Protein AF-A0A8J2JCY7-F1 (afdb_monomer)

pLDDT: mean 95.06, std 5.64, range [51.19, 98.44]

Sequence (103 aa):
AVGVGVADYVKRHDKELANFSAVFEYDSGTFNATGLDFAGSEEAGCIVYEILKLLEPWGLNNYEKFNRVSTDITMLQDKGVPGVSLKNNNDHYFWYHHSEADV

Organism: NCBI:txid39272

Foldseek 3Di:
DAPPVLVVVCVVCVVVLVVAQADEDEDQADAAFQEKEKAADPVSLVVRQVVQVVCVVVNRNDYYYDNADDHSCRVSVVSRHMYMYTHGDRPCSVVPPPHPNRD

Mean predicted aligned error: 3.09 Å

Radius of gyration: 14.84 Å; Cα contacts (8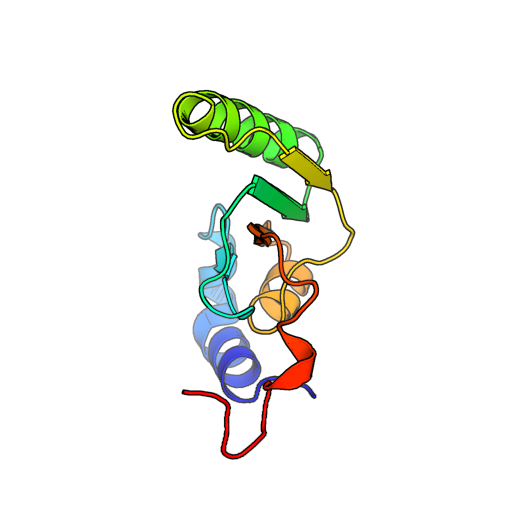 Å, |Δi|>4): 157; chains: 1; bounding box: 30×31×34 Å

Structure (mmCIF, N/CA/C/O backbone):
data_AF-A0A8J2JCY7-F1
#
_entry.id   AF-A0A8J2JCY7-F1
#
loop_
_atom_site.group_PDB
_atom_site.id
_atom_site.type_symbol
_atom_site.label_atom_id
_atom_site.label_alt_id
_atom_site.label_comp_id
_atom_site.label_asym_id
_atom_site.label_entity_id
_atom_site.label_seq_id
_atom_site.pdbx_PDB_ins_code
_atom_site.Cartn_x
_atom_site.Cartn_y
_atom_site.Cartn_z
_atom_site.occupancy
_atom_site.B_iso_or_equiv
_atom_site.auth_seq_id
_atom_site.auth_comp_id
_atom_site.auth_asym_id
_atom_site.auth_atom_id
_atom_site.pdbx_PDB_model_num
ATOM 1 N N . ALA A 1 1 ? -6.083 -6.513 -14.441 1.00 51.19 1 ALA A N 1
ATOM 2 C CA . ALA A 1 1 ? -6.551 -7.913 -14.352 1.00 51.19 1 ALA A CA 1
ATOM 3 C C . ALA A 1 1 ? -7.006 -8.168 -12.920 1.00 51.19 1 ALA A C 1
ATOM 5 O O . ALA A 1 1 ? -6.542 -7.455 -12.043 1.00 51.19 1 ALA A O 1
ATOM 6 N N . VAL A 1 2 ? -7.907 -9.120 -12.669 1.00 70.25 2 VAL A N 1
ATOM 7 C CA . VAL A 1 2 ? -8.187 -9.552 -11.288 1.00 70.25 2 VAL A CA 1
ATOM 8 C C . VAL A 1 2 ? -7.088 -10.534 -10.889 1.00 70.25 2 VAL A C 1
ATOM 10 O O . VAL A 1 2 ? -6.880 -11.516 -11.603 1.00 70.25 2 VAL A O 1
ATOM 13 N N . GLY A 1 3 ? -6.372 -10.260 -9.797 1.00 87.19 3 GLY A N 1
ATOM 14 C CA . GLY A 1 3 ? -5.345 -11.160 -9.277 1.00 87.19 3 GLY A CA 1
ATOM 15 C C . GLY A 1 3 ? -5.968 -12.492 -8.855 1.00 87.19 3 GLY A C 1
ATOM 16 O O . GLY A 1 3 ? -6.849 -12.544 -7.996 1.00 87.19 3 GLY A O 1
ATOM 17 N N . VAL A 1 4 ? -5.546 -13.595 -9.479 1.00 95.44 4 VAL A N 1
ATOM 18 C CA . VAL A 1 4 ? -6.097 -14.931 -9.177 1.00 95.44 4 VAL A CA 1
ATOM 19 C C . VAL A 1 4 ? -5.757 -15.386 -7.755 1.00 95.44 4 VAL A C 1
ATOM 21 O O . VAL A 1 4 ? -6.557 -16.075 -7.125 1.00 95.44 4 VAL A O 1
ATOM 24 N N . GLY A 1 5 ? -4.604 -14.952 -7.232 1.00 95.38 5 GLY A N 1
ATOM 25 C CA . GLY A 1 5 ? -4.160 -15.232 -5.869 1.00 95.38 5 GLY A CA 1
ATOM 26 C C . GLY A 1 5 ? -5.055 -14.567 -4.827 1.00 95.38 5 GLY A C 1
ATOM 27 O O . GLY A 1 5 ? -5.616 -15.264 -3.979 1.00 95.38 5 GLY A O 1
ATOM 28 N N . VAL A 1 6 ? -5.257 -13.247 -4.928 1.00 95.62 6 VAL A N 1
ATOM 29 C CA . VAL A 1 6 ? -6.154 -12.519 -4.016 1.00 95.62 6 VAL A CA 1
ATOM 30 C C . VAL A 1 6 ? -7.587 -13.044 -4.087 1.00 95.62 6 VAL A C 1
ATOM 32 O O . VAL A 1 6 ? -8.220 -13.231 -3.047 1.00 95.62 6 VAL A O 1
ATOM 35 N N . ALA A 1 7 ? -8.096 -13.346 -5.284 1.00 96.25 7 ALA A N 1
ATOM 36 C CA . ALA A 1 7 ? -9.457 -13.849 -5.444 1.00 96.25 7 ALA A CA 1
ATOM 37 C C . ALA A 1 7 ? -9.673 -15.168 -4.686 1.00 96.25 7 ALA A C 1
ATOM 39 O O . ALA A 1 7 ? -10.677 -15.331 -3.987 1.00 96.25 7 ALA A O 1
ATOM 40 N N . ASP A 1 8 ? -8.720 -16.098 -4.785 1.00 97.69 8 ASP A N 1
ATOM 41 C CA . ASP A 1 8 ? -8.789 -17.368 -4.066 1.00 97.69 8 ASP A CA 1
ATOM 42 C C . ASP A 1 8 ? -8.526 -17.199 -2.558 1.00 97.69 8 ASP A C 1
ATOM 44 O O . ASP A 1 8 ? -9.186 -17.846 -1.743 1.00 97.69 8 ASP A O 1
ATOM 48 N N . TYR A 1 9 ? -7.635 -16.282 -2.163 1.00 97.25 9 TYR A N 1
ATOM 49 C CA . TYR A 1 9 ? -7.392 -15.955 -0.755 1.00 97.25 9 TYR A CA 1
ATOM 50 C C . TYR A 1 9 ? -8.652 -15.412 -0.073 1.00 97.25 9 TYR A C 1
ATOM 52 O O . TYR A 1 9 ? -9.089 -15.965 0.934 1.00 97.25 9 TYR A O 1
ATOM 60 N N . VAL A 1 10 ? -9.288 -14.387 -0.650 1.00 96.75 10 VAL A N 1
ATOM 61 C CA . VAL A 1 10 ? -10.530 -13.801 -0.119 1.00 96.75 10 VAL A CA 1
ATOM 62 C C . VAL A 1 10 ? -11.630 -14.854 -0.037 1.00 96.75 10 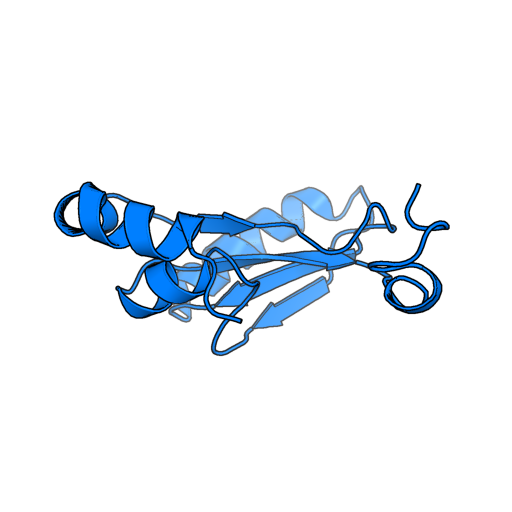VAL A C 1
ATOM 64 O O . VAL A 1 10 ? -12.331 -14.925 0.965 1.00 96.75 10 VAL A O 1
ATOM 67 N N . LYS A 1 11 ? -11.754 -15.729 -1.042 1.00 97.00 11 LYS A N 1
ATOM 68 C CA . LYS A 1 11 ? -12.724 -16.831 -1.010 1.00 97.00 11 LYS A CA 1
ATOM 69 C C . LYS A 1 11 ? -12.476 -17.794 0.156 1.00 97.00 11 LYS A C 1
ATOM 71 O O . LYS A 1 11 ? -13.434 -18.228 0.793 1.00 97.00 11 LYS A O 1
ATOM 76 N N . ARG A 1 12 ? -11.217 -18.162 0.413 1.00 98.12 12 ARG A N 1
ATOM 77 C CA . ARG A 1 12 ? -10.844 -19.117 1.471 1.00 98.12 12 ARG A CA 1
ATOM 78 C C . ARG A 1 12 ? -10.915 -18.514 2.875 1.00 98.12 12 ARG A C 1
ATOM 80 O O . ARG A 1 12 ? -11.293 -19.225 3.800 1.00 98.12 12 ARG A O 1
ATOM 87 N N . HIS A 1 13 ? -10.607 -17.226 3.011 1.00 97.38 13 HIS A N 1
ATOM 88 C CA . HIS A 1 13 ? -10.434 -16.544 4.297 1.00 97.38 13 HIS A CA 1
ATOM 89 C C . HIS A 1 13 ? -11.505 -15.476 4.586 1.00 97.38 13 HIS A C 1
ATOM 91 O O . HIS A 1 13 ? -11.344 -14.703 5.521 1.00 97.38 13 HIS A O 1
ATOM 97 N N . ASP A 1 14 ? -12.620 -15.435 3.843 1.00 96.38 14 ASP A N 1
ATOM 98 C CA . ASP A 1 14 ? -13.681 -14.409 3.961 1.00 96.38 14 ASP A CA 1
ATOM 99 C C . ASP A 1 14 ? -14.128 -14.153 5.413 1.00 96.38 14 ASP A C 1
ATOM 101 O O . ASP A 1 14 ? -14.263 -13.010 5.842 1.00 96.38 14 ASP A O 1
ATOM 105 N N . LYS A 1 15 ? -14.280 -15.223 6.202 1.00 97.06 15 LYS A N 1
ATOM 106 C CA . LYS A 1 15 ? -14.695 -15.148 7.615 1.00 97.06 15 LYS A CA 1
ATOM 107 C C . LYS A 1 15 ? -13.610 -14.614 8.552 1.00 97.06 15 LYS A C 1
ATOM 109 O O . LYS A 1 15 ? -13.926 -14.173 9.651 1.00 97.06 15 LYS A O 1
ATOM 114 N N . GLU A 1 16 ? -12.349 -14.692 8.147 1.00 97.69 16 GLU A N 1
ATOM 115 C CA . GLU A 1 16 ? -11.194 -14.247 8.927 1.00 97.69 16 GLU A CA 1
ATOM 116 C C . GLU A 1 16 ? -10.859 -12.780 8.655 1.00 97.69 16 GLU A C 1
ATOM 118 O O . GLU A 1 16 ? -10.251 -12.143 9.510 1.00 97.69 16 GLU A O 1
ATOM 123 N N . LEU A 1 17 ? -11.295 -12.223 7.516 1.00 96.44 17 LEU A N 1
ATOM 124 C CA . LEU A 1 17 ? -11.009 -10.835 7.131 1.00 96.44 17 LEU A CA 1
ATOM 125 C C . LEU A 1 17 ? -11.515 -9.814 8.158 1.00 96.44 17 LEU A C 1
ATOM 127 O O . LEU A 1 17 ? -10.903 -8.766 8.328 1.00 96.44 17 LEU A O 1
ATOM 131 N N . ALA A 1 18 ? -12.578 -10.134 8.900 1.00 95.81 18 ALA A N 1
ATOM 132 C CA . ALA A 1 18 ? -13.068 -9.289 9.990 1.00 95.81 18 ALA A CA 1
ATOM 133 C C . ALA A 1 18 ? -12.054 -9.120 11.143 1.00 95.81 18 ALA A C 1
ATOM 135 O O . ALA A 1 18 ? -12.194 -8.202 11.947 1.00 95.81 18 ALA A O 1
ATOM 136 N N . ASN A 1 19 ? -11.035 -9.982 11.227 1.00 97.56 19 ASN A N 1
ATOM 137 C CA . ASN A 1 19 ? -9.963 -9.892 12.219 1.00 97.56 19 ASN A CA 1
ATOM 138 C C . ASN A 1 19 ? -8.781 -9.032 11.742 1.00 97.56 19 ASN A C 1
ATOM 140 O O . ASN A 1 19 ? -7.802 -8.886 12.473 1.00 97.56 19 ASN A O 1
ATOM 144 N N . PHE A 1 20 ? -8.819 -8.512 10.511 1.00 97.69 20 PHE A N 1
ATOM 145 C CA . PHE A 1 20 ? -7.700 -7.788 9.919 1.00 97.69 20 PHE A CA 1
ATOM 146 C C . PHE A 1 20 ? -7.845 -6.299 10.227 1.00 97.69 20 PHE A C 1
ATOM 148 O O . PHE A 1 20 ? -8.820 -5.666 9.829 1.00 97.69 20 PHE A O 1
ATOM 155 N N . SER A 1 21 ? -6.851 -5.723 10.903 1.00 96.88 21 SER A N 1
ATOM 156 C CA . SER A 1 21 ? -6.842 -4.286 11.210 1.00 96.88 21 SER A CA 1
ATOM 157 C C . SER A 1 21 ? -6.505 -3.427 9.990 1.00 96.88 21 SER A C 1
ATOM 159 O O . SER A 1 21 ? -7.020 -2.322 9.852 1.00 96.88 21 SER A O 1
ATOM 161 N N . ALA A 1 22 ? -5.616 -3.923 9.131 1.00 97.56 22 ALA A N 1
ATOM 162 C CA . ALA A 1 22 ? -5.221 -3.314 7.868 1.00 97.56 22 ALA A CA 1
ATOM 163 C C . ALA A 1 22 ? -4.472 -4.349 7.017 1.00 97.56 22 ALA A C 1
ATOM 165 O O . ALA A 1 22 ? -3.981 -5.354 7.537 1.00 97.56 22 ALA A O 1
ATOM 166 N N . VAL A 1 23 ? -4.346 -4.078 5.723 1.00 97.81 23 VAL A N 1
ATOM 167 C CA . VAL A 1 23 ? -3.507 -4.831 4.786 1.00 97.81 23 VAL A CA 1
ATOM 168 C C . VAL A 1 23 ? -2.555 -3.885 4.078 1.00 97.81 23 VAL A C 1
ATOM 170 O O . VAL A 1 23 ? -2.920 -2.757 3.759 1.00 97.81 23 VAL A O 1
ATOM 173 N N . PHE A 1 24 ? -1.330 -4.346 3.853 1.00 97.75 24 PHE A N 1
ATOM 174 C CA . PHE A 1 24 ? -0.287 -3.576 3.192 1.00 97.75 24 PHE A CA 1
ATOM 175 C C . PHE A 1 24 ? 0.204 -4.329 1.963 1.00 97.75 24 PHE A C 1
ATOM 177 O O . PHE A 1 24 ? 0.494 -5.522 2.055 1.00 97.75 24 PHE A O 1
ATOM 184 N N . GLU A 1 25 ? 0.340 -3.629 0.844 1.00 97.31 25 GLU A N 1
ATOM 185 C CA . GLU A 1 25 ? 0.955 -4.170 -0.364 1.00 97.31 25 GLU A CA 1
ATOM 186 C C . GLU A 1 25 ? 1.948 -3.181 -0.966 1.00 97.31 25 GLU A C 1
ATOM 188 O O . GLU A 1 25 ? 1.788 -1.959 -0.899 1.00 97.31 25 GLU A O 1
ATOM 193 N N . TYR A 1 26 ? 2.980 -3.743 -1.583 1.00 94.25 26 TYR A N 1
ATOM 194 C CA . TYR A 1 26 ? 3.919 -3.007 -2.398 1.00 94.25 26 TYR A CA 1
ATOM 195 C C . TY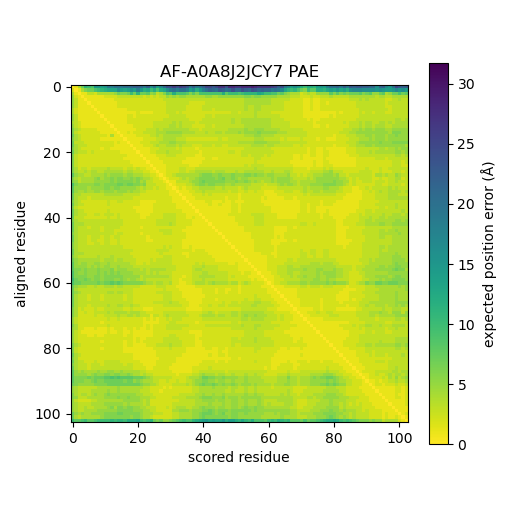R A 1 26 ? 4.281 -3.818 -3.645 1.00 94.25 26 TYR A C 1
ATOM 197 O O . TYR A 1 26 ? 4.915 -4.863 -3.526 1.00 94.25 26 TYR A O 1
ATOM 205 N N . ASP A 1 27 ? 3.886 -3.314 -4.816 1.00 91.69 27 ASP A N 1
ATOM 206 C CA . ASP A 1 27 ? 4.052 -3.981 -6.119 1.00 91.69 27 ASP A CA 1
ATOM 207 C C . ASP A 1 27 ? 4.497 -2.988 -7.219 1.00 91.69 27 ASP A C 1
ATOM 209 O O . ASP A 1 27 ? 4.018 -2.999 -8.346 1.00 91.69 27 ASP A O 1
ATOM 213 N N . SER A 1 28 ? 5.395 -2.052 -6.875 1.00 91.12 28 SER A N 1
ATOM 214 C CA . SER A 1 28 ? 5.794 -0.941 -7.765 1.00 91.12 28 SER A CA 1
ATOM 215 C C . SER A 1 28 ? 7.316 -0.746 -7.858 1.00 91.12 28 SER A C 1
ATOM 217 O O . SER A 1 28 ? 7.804 0.387 -7.877 1.00 91.12 28 SER A O 1
ATOM 219 N N . GLY A 1 29 ? 8.086 -1.842 -7.900 1.00 90.38 29 GLY A N 1
ATOM 220 C CA . GLY A 1 29 ? 9.548 -1.834 -8.095 1.00 90.38 29 GLY A CA 1
ATOM 221 C C . GLY A 1 29 ? 10.348 -1.669 -6.799 1.00 90.38 29 GLY A C 1
ATOM 222 O O . GLY A 1 29 ? 9.900 -2.083 -5.741 1.00 90.38 29 GLY A O 1
ATOM 223 N N . THR A 1 30 ? 11.540 -1.068 -6.832 1.00 90.94 30 THR A N 1
ATOM 224 C CA . THR A 1 30 ? 12.397 -0.834 -5.636 1.00 90.94 30 THR A CA 1
ATOM 225 C C . THR A 1 30 ? 12.796 0.636 -5.467 1.00 90.94 30 THR A C 1
ATOM 227 O O . THR A 1 30 ? 13.764 0.964 -4.780 1.00 90.94 30 THR A O 1
ATOM 230 N N . PHE A 1 31 ? 12.042 1.536 -6.101 1.00 91.31 31 PHE A N 1
ATOM 231 C CA . PHE A 1 31 ? 12.298 2.973 -6.089 1.00 91.31 31 PHE A CA 1
ATOM 232 C C . PHE A 1 31 ? 12.244 3.575 -4.685 1.00 91.31 31 PHE A C 1
ATOM 234 O O . PHE A 1 31 ? 11.646 3.019 -3.764 1.00 91.31 31 PHE A O 1
ATOM 241 N N . ASN A 1 32 ? 12.840 4.761 -4.545 1.00 93.75 32 ASN A N 1
ATOM 242 C CA . ASN A 1 32 ? 12.899 5.456 -3.269 1.00 93.75 32 ASN A CA 1
ATOM 243 C C . ASN A 1 32 ? 11.490 5.707 -2.718 1.00 93.75 32 ASN A C 1
ATOM 245 O O . ASN A 1 32 ? 10.676 6.382 -3.358 1.00 93.75 32 ASN A O 1
ATOM 249 N N . ALA A 1 33 ? 11.230 5.171 -1.530 1.00 95.19 33 ALA A N 1
ATOM 250 C CA . ALA A 1 33 ? 10.003 5.418 -0.800 1.00 95.19 33 ALA A CA 1
ATOM 251 C C . ALA A 1 33 ? 9.921 6.895 -0.397 1.00 95.19 33 ALA A C 1
ATOM 253 O O . ALA A 1 33 ? 10.932 7.528 -0.093 1.00 95.19 33 ALA A O 1
ATOM 254 N N . THR A 1 34 ? 8.710 7.440 -0.390 1.00 96.69 34 THR A N 1
ATOM 255 C CA . THR A 1 34 ? 8.440 8.821 0.039 1.00 96.69 34 THR A CA 1
ATOM 256 C C . THR A 1 34 ? 7.307 8.919 1.054 1.00 96.69 34 THR A C 1
ATOM 258 O O . THR A 1 34 ? 7.134 9.962 1.684 1.00 96.69 34 THR A O 1
ATOM 261 N N . GLY A 1 35 ? 6.557 7.836 1.267 1.00 97.25 35 GLY A N 1
ATOM 262 C CA . GLY A 1 35 ? 5.529 7.777 2.295 1.00 97.25 35 GLY A CA 1
ATOM 263 C C . GLY A 1 35 ? 4.530 6.647 2.078 1.00 97.25 35 GLY A C 1
ATOM 264 O O . GLY A 1 35 ? 4.904 5.577 1.595 1.00 97.25 35 GLY A O 1
ATOM 265 N N . LEU A 1 36 ? 3.271 6.876 2.449 1.00 97.81 36 LEU A N 1
ATOM 266 C CA . LEU A 1 36 ? 2.208 5.873 2.414 1.00 97.81 36 LEU A CA 1
ATOM 267 C C . LEU A 1 36 ? 0.950 6.423 1.742 1.00 97.81 36 LEU A C 1
ATOM 269 O O . LEU A 1 36 ? 0.488 7.513 2.073 1.00 97.81 36 LEU A O 1
ATOM 273 N N . ASP A 1 37 ? 0.359 5.623 0.865 1.00 97.75 37 ASP A N 1
ATOM 274 C CA . ASP A 1 37 ? -1.002 5.836 0.386 1.00 97.75 37 ASP A CA 1
ATOM 275 C C . ASP A 1 37 ? -1.967 4.966 1.212 1.00 97.75 37 ASP A C 1
ATOM 277 O O . ASP A 1 37 ? -1.613 3.873 1.665 1.00 97.75 37 ASP A O 1
ATOM 281 N N . PHE A 1 38 ? -3.191 5.446 1.432 1.00 98.44 38 PHE A N 1
ATOM 282 C CA . PHE A 1 38 ? -4.162 4.804 2.321 1.00 98.44 38 PHE A CA 1
ATOM 283 C C . PHE A 1 38 ? -5.571 4.731 1.722 1.00 98.44 38 PHE A C 1
ATOM 285 O O . PHE A 1 38 ? -6.025 5.665 1.064 1.00 98.44 38 PHE A O 1
ATOM 292 N N . ALA A 1 39 ? -6.306 3.661 2.027 1.00 98.44 39 ALA A N 1
ATOM 293 C CA . ALA A 1 39 ? -7.733 3.523 1.750 1.00 98.44 39 ALA A CA 1
ATOM 294 C C . ALA A 1 39 ? -8.479 2.966 2.973 1.00 98.44 39 ALA A C 1
ATOM 296 O O . ALA A 1 39 ? -8.117 1.931 3.527 1.00 98.44 39 ALA A O 1
ATOM 297 N N . GLY A 1 40 ? -9.555 3.636 3.389 1.00 97.75 40 GLY A N 1
ATOM 298 C CA . GLY A 1 40 ? -10.343 3.245 4.560 1.00 97.75 40 GLY A CA 1
ATOM 299 C C . GLY A 1 40 ? -11.074 4.420 5.211 1.00 97.75 40 GLY A C 1
ATOM 300 O O . GLY A 1 40 ? -11.238 5.488 4.607 1.00 97.75 40 GLY A O 1
ATOM 301 N N . SER A 1 41 ? -11.520 4.233 6.457 1.00 97.69 41 SER A N 1
ATOM 302 C CA . SER A 1 41 ? -12.180 5.296 7.228 1.00 97.69 41 SER A CA 1
ATOM 303 C C . SER A 1 41 ? -11.213 6.437 7.567 1.00 97.69 41 SER A C 1
ATOM 305 O O . SER A 1 41 ? -9.994 6.296 7.465 1.00 97.69 41 SER A O 1
ATOM 307 N N . GLU A 1 42 ? -11.739 7.608 7.923 1.00 97.50 42 GLU A N 1
ATOM 308 C CA . GLU A 1 42 ? -10.896 8.742 8.329 1.00 97.50 42 GLU A CA 1
ATOM 309 C C . GLU A 1 42 ? -10.111 8.437 9.606 1.00 97.50 42 GLU A C 1
ATOM 311 O O . GLU A 1 42 ? -8.921 8.726 9.673 1.00 97.50 42 GLU A O 1
ATOM 316 N N . GLU A 1 43 ? -10.733 7.757 10.566 1.00 97.56 43 GLU A N 1
ATOM 317 C CA . GLU A 1 43 ? -10.128 7.398 11.849 1.00 97.56 43 GLU A CA 1
ATOM 318 C C . GLU A 1 43 ? -8.947 6.439 11.666 1.00 97.56 43 GLU A C 1
ATOM 320 O O . GLU A 1 43 ? -7.882 6.643 12.249 1.00 97.56 43 GLU A O 1
ATOM 325 N N . ALA A 1 44 ? -9.105 5.419 10.817 1.00 97.62 44 ALA A N 1
ATOM 326 C CA . ALA A 1 44 ? -8.012 4.513 10.475 1.00 97.62 44 ALA A CA 1
ATOM 327 C C . ALA A 1 44 ? -6.881 5.251 9.736 1.00 97.62 44 ALA A C 1
ATOM 329 O O . ALA A 1 44 ? -5.706 5.023 10.022 1.00 97.62 44 ALA A O 1
ATOM 330 N N . GLY A 1 45 ? -7.228 6.191 8.850 1.00 97.88 45 GLY A N 1
ATOM 331 C CA . GLY A 1 45 ? -6.256 7.038 8.158 1.00 97.88 45 GLY A CA 1
ATOM 332 C C . GLY A 1 45 ? -5.448 7.921 9.109 1.00 97.88 45 GLY A C 1
ATOM 333 O O . GLY A 1 45 ? -4.236 8.040 8.950 1.00 97.88 45 GLY A O 1
ATOM 334 N N . CYS A 1 46 ? -6.076 8.480 10.149 1.00 97.88 46 CYS A N 1
ATOM 335 C CA . CYS A 1 46 ? -5.369 9.222 11.195 1.00 97.88 46 CYS A CA 1
ATOM 336 C C . CYS A 1 46 ? -4.330 8.351 11.912 1.00 97.88 46 CYS A C 1
ATOM 338 O O . CYS A 1 46 ? -3.216 8.809 12.146 1.00 97.88 46 CYS A O 1
ATOM 340 N N . ILE A 1 47 ? -4.656 7.089 12.213 1.00 97.62 47 ILE A N 1
ATOM 341 C CA . ILE A 1 47 ? -3.701 6.151 12.826 1.00 97.62 47 ILE A CA 1
ATOM 342 C C . ILE A 1 47 ? -2.513 5.902 11.887 1.00 97.62 47 ILE A C 1
ATOM 344 O O . ILE A 1 47 ? -1.365 5.977 12.323 1.00 97.62 47 ILE A O 1
ATOM 348 N N . VAL A 1 48 ? -2.768 5.653 10.598 1.00 97.56 48 VAL A N 1
ATOM 349 C CA . VAL A 1 48 ? -1.707 5.457 9.592 1.00 97.56 48 VAL A CA 1
ATOM 350 C C . VAL A 1 48 ? -0.831 6.703 9.458 1.00 97.56 48 VAL A C 1
ATOM 352 O O . VAL A 1 48 ? 0.390 6.584 9.376 1.00 97.56 48 VAL A O 1
ATOM 355 N N . TYR A 1 49 ? -1.425 7.895 9.503 1.00 97.06 49 TYR A N 1
ATOM 356 C CA . TYR A 1 49 ? -0.686 9.152 9.460 1.00 97.06 49 TYR A CA 1
ATOM 357 C C . TYR A 1 49 ? 0.214 9.350 10.691 1.00 97.06 49 TYR A C 1
ATOM 359 O O . TYR A 1 49 ? 1.368 9.742 10.540 1.00 97.06 49 TYR A O 1
ATOM 367 N N . GLU A 1 50 ? -0.250 9.025 11.903 1.00 97.44 50 GLU A N 1
ATOM 368 C CA . GLU A 1 50 ? 0.607 9.071 13.100 1.00 97.44 50 GLU A CA 1
ATOM 369 C C . GLU A 1 50 ? 1.756 8.052 13.035 1.00 97.44 50 GLU A C 1
ATOM 371 O O . GLU A 1 50 ? 2.868 8.354 13.465 1.00 97.44 50 GLU A O 1
ATOM 376 N N . ILE A 1 51 ? 1.527 6.868 12.452 1.00 95.38 51 ILE A N 1
ATOM 377 C CA . ILE A 1 51 ? 2.596 5.887 12.202 1.00 95.38 51 ILE A CA 1
ATOM 378 C C . ILE A 1 51 ? 3.619 6.451 11.211 1.00 95.38 51 ILE A C 1
ATOM 380 O O . ILE A 1 51 ? 4.820 6.329 11.446 1.00 95.38 51 ILE A O 1
ATOM 384 N N . LEU A 1 52 ? 3.164 7.096 10.132 1.00 96.62 52 LEU A N 1
ATOM 385 C CA . LEU A 1 52 ? 4.043 7.696 9.128 1.00 96.62 52 LEU A CA 1
ATOM 386 C C . LEU A 1 52 ? 4.988 8.740 9.737 1.00 96.62 52 LEU A C 1
ATOM 388 O O . LEU A 1 52 ? 6.153 8.783 9.354 1.00 96.62 52 LEU A O 1
ATOM 392 N N . LYS A 1 53 ? 4.546 9.520 10.733 1.00 96.56 53 LYS A N 1
ATOM 393 C CA . LYS A 1 53 ? 5.414 10.502 11.412 1.00 96.56 53 LYS A CA 1
ATOM 394 C C . LYS A 1 53 ? 6.654 9.879 12.050 1.00 96.56 53 LYS A C 1
ATOM 396 O O . 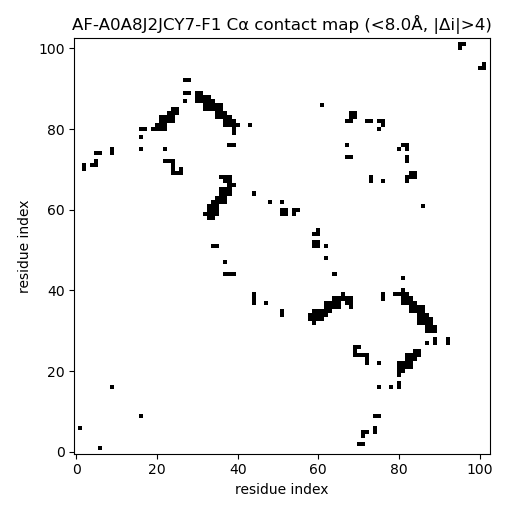LYS A 1 53 ? 7.701 10.514 12.116 1.00 96.56 53 LYS A O 1
ATOM 401 N N . LEU A 1 54 ? 6.577 8.619 12.489 1.00 97.12 54 LEU A N 1
ATOM 402 C CA . LEU A 1 54 ? 7.738 7.894 13.023 1.00 97.12 54 LEU A CA 1
ATOM 403 C C . LEU A 1 54 ? 8.820 7.664 11.959 1.00 97.12 54 LEU A C 1
ATOM 405 O O . LEU A 1 54 ? 9.975 7.414 12.301 1.00 97.12 54 LEU A O 1
ATOM 409 N N . LEU A 1 55 ? 8.444 7.740 10.681 1.00 95.44 55 LEU A N 1
ATOM 410 C CA . LEU A 1 55 ? 9.304 7.514 9.527 1.00 95.44 55 LEU A CA 1
ATOM 411 C C . LEU A 1 55 ? 9.865 8.820 8.933 1.00 95.44 55 LEU A C 1
ATOM 413 O O . LEU A 1 55 ? 10.701 8.769 8.028 1.00 95.44 55 LEU A O 1
ATOM 417 N N . GLU A 1 56 ? 9.479 9.985 9.467 1.00 94.38 56 GLU A N 1
ATOM 418 C CA . GLU A 1 56 ? 10.002 11.295 9.053 1.00 94.38 56 GLU A CA 1
ATOM 419 C C . GLU A 1 56 ? 11.539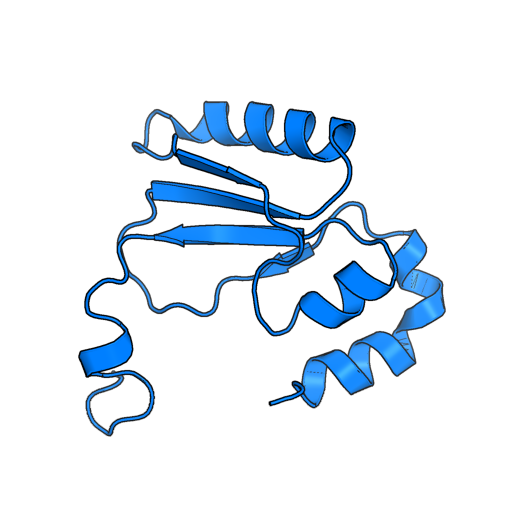 11.389 9.050 1.00 94.38 56 GLU A C 1
ATOM 421 O O . GLU A 1 56 ? 12.076 11.975 8.107 1.00 94.38 56 GLU A O 1
ATOM 426 N N . PRO A 1 57 ? 12.292 10.789 10.004 1.00 96.69 57 PRO A N 1
ATOM 427 C CA . PRO A 1 57 ? 13.757 10.808 9.965 1.00 96.69 57 PRO A CA 1
ATOM 428 C C . PRO A 1 57 ? 14.369 10.166 8.711 1.00 96.69 57 PRO A C 1
ATOM 430 O O . PRO A 1 57 ? 15.527 10.432 8.393 1.00 96.69 57 PRO A O 1
ATOM 433 N N . TRP A 1 58 ? 13.605 9.335 7.995 1.00 93.88 58 TRP A N 1
ATOM 434 C CA . TRP A 1 58 ? 14.000 8.715 6.727 1.00 93.88 58 TRP A CA 1
ATOM 435 C C . TRP A 1 58 ? 13.460 9.453 5.497 1.00 93.88 58 TRP A C 1
ATOM 437 O O . TRP A 1 58 ? 13.604 8.966 4.379 1.00 93.88 58 TRP A O 1
ATOM 447 N N . GLY A 1 59 ? 12.847 10.626 5.681 1.00 93.56 59 GLY A N 1
ATOM 448 C CA . GLY A 1 59 ? 12.238 11.396 4.596 1.00 93.56 59 GLY A CA 1
ATOM 449 C C . GLY A 1 59 ? 10.917 10.811 4.091 1.00 93.56 59 GLY A C 1
ATOM 450 O O . GLY A 1 59 ? 10.500 11.137 2.983 1.00 93.56 59 GLY A O 1
ATOM 451 N N . LEU A 1 60 ? 10.266 9.947 4.879 1.00 95.44 60 LEU A N 1
ATOM 452 C CA . LEU A 1 60 ? 8.962 9.371 4.559 1.00 95.44 60 LEU A CA 1
ATOM 453 C C . LEU A 1 60 ? 7.865 10.178 5.252 1.00 95.44 60 LEU A C 1
ATOM 455 O O . LEU A 1 60 ? 7.515 9.907 6.396 1.00 95.44 60 LEU A O 1
ATOM 459 N N . ASN A 1 61 ? 7.348 11.194 4.571 1.00 94.50 61 ASN A N 1
ATOM 460 C CA . ASN A 1 61 ? 6.373 12.132 5.135 1.00 94.50 61 ASN A CA 1
ATOM 461 C C . ASN A 1 61 ? 5.178 12.414 4.211 1.00 94.50 61 ASN A C 1
ATOM 463 O O . ASN A 1 61 ? 4.297 13.195 4.570 1.00 94.50 61 ASN A O 1
ATOM 467 N N . ASN A 1 62 ? 5.120 11.774 3.040 1.00 97.06 62 ASN A N 1
ATOM 468 C CA . ASN A 1 62 ? 3.997 11.930 2.126 1.00 97.06 62 ASN A CA 1
ATOM 469 C C . ASN A 1 62 ? 2.848 10.993 2.502 1.00 97.06 62 ASN A C 1
ATOM 471 O O . ASN A 1 62 ? 3.032 9.788 2.663 1.00 97.06 62 ASN A O 1
ATOM 475 N N . TYR A 1 63 ? 1.646 11.550 2.592 1.00 97.69 63 TYR A N 1
ATOM 476 C CA . TYR A 1 63 ? 0.429 10.798 2.857 1.00 97.69 63 TYR A CA 1
ATOM 477 C C . TYR A 1 63 ? -0.662 11.219 1.890 1.00 97.69 63 TYR A C 1
ATOM 479 O O . TYR A 1 63 ? -0.909 12.414 1.713 1.00 97.69 63 TYR A O 1
ATOM 487 N N . GLU A 1 64 ? -1.343 10.244 1.302 1.00 97.25 64 GLU A N 1
ATOM 488 C CA . GLU A 1 64 ? -2.483 10.500 0.436 1.00 97.25 64 GLU A CA 1
ATOM 489 C C . GLU A 1 64 ? -3.563 9.438 0.635 1.00 97.25 64 GLU A C 1
ATOM 491 O O . GLU A 1 64 ? -3.283 8.249 0.789 1.00 97.25 64 GLU A O 1
ATOM 496 N N . LYS A 1 65 ? -4.822 9.880 0.665 1.00 97.62 65 LYS A N 1
ATOM 497 C CA . LYS A 1 65 ? -5.975 9.000 0.838 1.00 97.62 65 LYS A CA 1
ATOM 498 C C . LYS A 1 65 ? -6.672 8.785 -0.500 1.00 97.62 65 LYS A C 1
ATOM 500 O O . LYS A 1 65 ? -7.049 9.744 -1.168 1.00 97.62 65 LYS A O 1
ATOM 505 N N . PHE A 1 66 ? -6.935 7.526 -0.821 1.00 97.25 66 PHE A N 1
ATOM 506 C CA . PHE A 1 66 ? -7.653 7.087 -2.009 1.00 97.25 66 PHE A CA 1
ATOM 507 C C . PHE A 1 66 ? -8.870 6.236 -1.640 1.00 97.25 66 PHE A C 1
ATOM 509 O O . PHE A 1 66 ? -9.060 5.823 -0.496 1.00 97.25 66 PHE A O 1
ATOM 516 N N . ASN A 1 67 ? -9.700 5.942 -2.642 1.00 95.94 67 ASN A N 1
ATOM 517 C CA . ASN A 1 67 ? -10.795 4.981 -2.491 1.00 95.94 67 ASN A CA 1
ATOM 518 C C . ASN A 1 67 ? -10.288 3.535 -2.435 1.00 95.94 67 ASN A C 1
ATOM 520 O O . ASN A 1 67 ? -10.918 2.691 -1.805 1.00 95.94 67 ASN A O 1
ATOM 524 N N . ARG A 1 68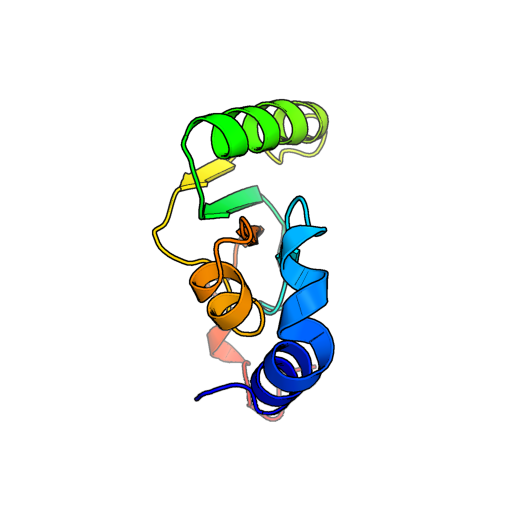 ? -9.187 3.251 -3.139 1.00 95.81 68 ARG A N 1
ATOM 525 C CA . ARG A 1 68 ? -8.508 1.954 -3.202 1.00 95.81 68 ARG A CA 1
ATOM 526 C C . ARG A 1 68 ? -7.020 2.189 -3.387 1.00 95.81 68 ARG A C 1
ATOM 528 O O . ARG A 1 68 ? -6.649 3.126 -4.093 1.00 95.81 68 ARG A O 1
ATOM 535 N N . VAL A 1 69 ? -6.204 1.317 -2.817 1.00 96.69 69 VAL A N 1
ATOM 536 C CA . VAL A 1 69 ? -4.752 1.302 -3.022 1.00 96.69 69 VAL A CA 1
ATOM 537 C C . VAL A 1 69 ? -4.276 -0.099 -3.384 1.00 96.69 69 VAL A C 1
ATOM 539 O O . VAL A 1 69 ? -4.774 -1.071 -2.821 1.00 96.69 69 VAL A O 1
ATOM 542 N N . SER A 1 70 ? -3.307 -0.178 -4.299 1.00 94.38 70 SER A N 1
ATOM 543 C CA . SER A 1 70 ? -2.623 -1.406 -4.726 1.00 94.38 70 SER A CA 1
ATOM 544 C C . SER A 1 70 ? -3.524 -2.541 -5.272 1.00 94.38 70 SER A C 1
ATOM 546 O O . SER A 1 70 ? -4.754 -2.486 -5.221 1.00 94.38 70 SER A O 1
ATOM 548 N N . THR A 1 71 ? -2.936 -3.543 -5.918 1.00 92.75 71 THR A N 1
ATOM 549 C CA . THR A 1 71 ? -3.622 -4.528 -6.769 1.00 92.75 71 THR A CA 1
ATOM 550 C C . THR A 1 71 ? -4.154 -5.748 -6.006 1.00 92.75 71 THR A C 1
ATOM 552 O O . THR A 1 71 ? -5.375 -5.951 -5.997 1.00 92.75 71 THR A O 1
ATOM 555 N N . ASP A 1 72 ? -3.312 -6.540 -5.335 1.00 95.88 72 ASP A N 1
ATOM 556 C CA . ASP A 1 72 ? -3.725 -7.769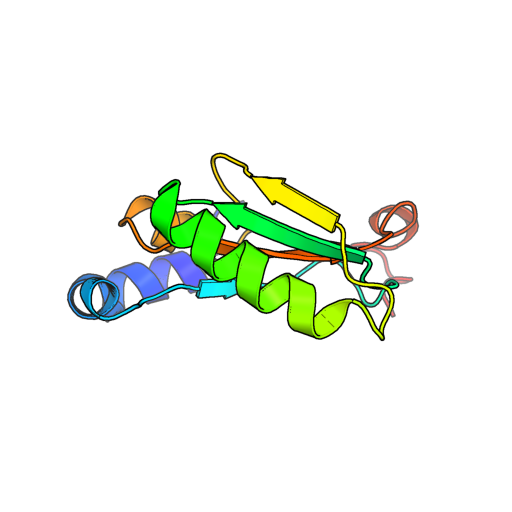 -4.636 1.00 95.88 72 ASP A CA 1
ATOM 557 C C . ASP A 1 72 ? -4.347 -7.529 -3.254 1.00 95.88 72 AS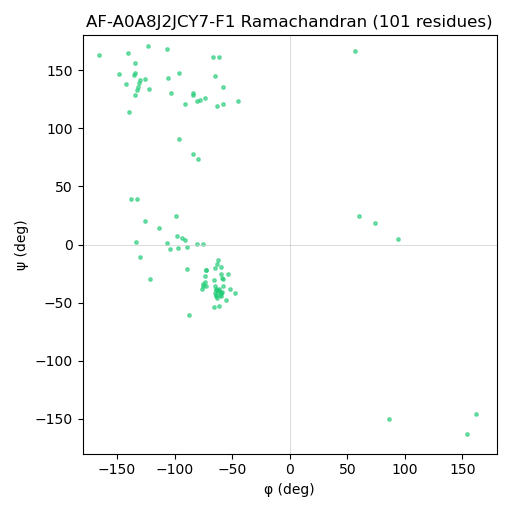P A C 1
ATOM 559 O O . ASP A 1 72 ? -4.806 -8.470 -2.608 1.00 95.88 72 ASP A O 1
ATOM 563 N N . ILE A 1 73 ? -4.474 -6.280 -2.800 1.00 96.81 73 ILE A N 1
ATOM 564 C CA . ILE A 1 73 ? -5.278 -5.954 -1.605 1.00 96.81 73 ILE A CA 1
ATOM 565 C C . ILE A 1 73 ? -6.637 -5.325 -1.916 1.00 96.81 73 ILE A C 1
ATOM 567 O O . ILE A 1 73 ? -7.440 -5.102 -1.004 1.00 96.81 73 ILE A O 1
ATOM 571 N N . THR A 1 74 ? -6.952 -5.058 -3.186 1.00 94.94 74 THR A N 1
ATOM 572 C CA . THR A 1 74 ? -8.195 -4.366 -3.564 1.00 94.94 74 THR A CA 1
ATOM 573 C C . THR A 1 74 ? -9.460 -5.148 -3.166 1.00 94.94 74 THR A C 1
ATOM 575 O O . THR A 1 74 ? -10.422 -4.558 -2.675 1.00 94.94 74 THR A O 1
ATOM 578 N N . MET A 1 75 ? -9.472 -6.477 -3.312 1.00 95.81 75 MET A N 1
ATOM 579 C CA . MET A 1 75 ? -10.645 -7.290 -2.942 1.00 95.81 75 MET A CA 1
ATOM 580 C C . MET A 1 75 ? -10.831 -7.427 -1.423 1.00 95.81 75 MET A C 1
ATOM 582 O O . MET A 1 75 ? -11.936 -7.715 -0.967 1.00 95.81 75 MET A O 1
ATOM 586 N N . LEU A 1 76 ? -9.773 -7.228 -0.630 1.00 97.31 76 LEU A N 1
ATOM 587 C CA . LEU A 1 76 ? -9.872 -7.179 0.831 1.00 97.31 76 LEU A CA 1
ATOM 588 C C . LEU A 1 76 ? -10.454 -5.830 1.271 1.00 97.31 76 LEU A C 1
ATOM 590 O O . LEU A 1 76 ? -11.309 -5.787 2.155 1.00 97.31 76 LEU A O 1
ATOM 594 N N . GLN A 1 77 ? -10.076 -4.746 0.586 1.00 96.94 77 GLN A N 1
ATOM 595 C CA . GLN A 1 77 ? -10.677 -3.422 0.778 1.00 96.94 77 GLN A CA 1
ATOM 596 C C . GLN A 1 77 ? -12.176 -3.419 0.459 1.00 96.94 77 GLN A C 1
ATOM 598 O O . GLN A 1 77 ? -12.958 -2.841 1.209 1.00 96.94 77 GLN A O 1
ATOM 603 N N . ASP A 1 78 ? -12.607 -4.155 -0.571 1.00 95.12 78 ASP A N 1
ATOM 604 C CA . ASP A 1 78 ? -14.034 -4.369 -0.872 1.00 95.12 78 ASP A CA 1
ATOM 605 C C . ASP A 1 78 ? -14.818 -5.041 0.256 1.00 95.12 78 ASP A C 1
ATOM 607 O O . ASP A 1 78 ? -16.036 -4.884 0.360 1.00 95.12 78 ASP A O 1
ATOM 611 N N . LYS A 1 79 ? -14.123 -5.801 1.103 1.00 95.94 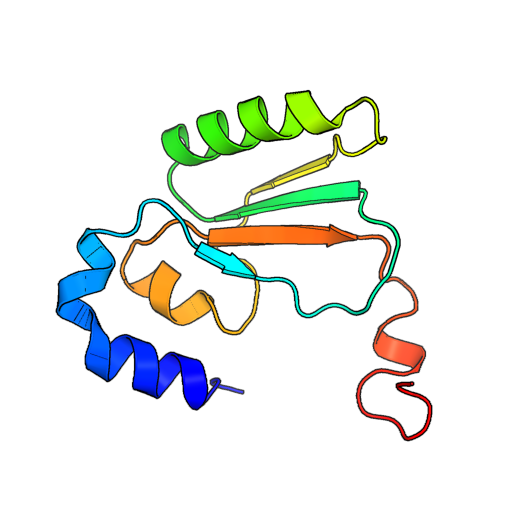79 LYS A N 1
ATOM 612 C CA . LYS A 1 79 ? -14.681 -6.462 2.284 1.00 95.94 79 LYS A CA 1
ATOM 613 C C . LYS A 1 79 ? -14.593 -5.594 3.542 1.00 95.94 79 LYS A C 1
ATOM 615 O O . LYS A 1 79 ? -15.008 -6.040 4.606 1.00 95.94 79 LYS A O 1
ATOM 620 N N . GLY A 1 80 ? -14.108 -4.358 3.415 1.00 95.88 80 GLY A N 1
ATOM 621 C CA . GLY A 1 80 ? -14.022 -3.373 4.490 1.00 95.88 80 GLY A CA 1
ATOM 622 C C . GLY A 1 80 ? -12.687 -3.342 5.232 1.00 95.88 80 GLY A C 1
ATOM 623 O O . GLY A 1 80 ? -12.571 -2.596 6.201 1.00 95.88 80 GLY A O 1
ATOM 624 N N . VAL A 1 81 ? -11.681 -4.113 4.804 1.00 98.00 81 VAL A N 1
ATOM 625 C CA . VAL A 1 81 ? -10.350 -4.092 5.430 1.00 98.00 81 VAL A CA 1
ATOM 626 C C . VAL A 1 81 ? -9.578 -2.850 4.958 1.00 98.00 81 VAL A C 1
ATOM 628 O O . VAL A 1 81 ? -9.407 -2.687 3.750 1.00 98.00 81 VAL A O 1
ATOM 631 N N . PRO A 1 82 ? -9.079 -1.975 5.851 1.00 98.38 82 PRO A N 1
ATOM 632 C CA . PRO A 1 82 ? -8.280 -0.819 5.444 1.00 98.38 82 PRO A CA 1
ATOM 633 C C . PRO A 1 82 ? -7.025 -1.224 4.657 1.00 98.38 82 PRO A C 1
ATOM 635 O O . PRO A 1 82 ? -6.323 -2.157 5.045 1.00 98.38 82 PRO A O 1
ATOM 638 N N . GLY A 1 83 ? -6.735 -0.521 3.565 1.00 98.31 83 GLY A N 1
ATOM 639 C CA . GLY A 1 83 ? -5.579 -0.756 2.702 1.00 98.31 83 GLY A CA 1
ATOM 640 C C . GLY A 1 83 ? -4.492 0.297 2.889 1.00 98.31 83 GLY A C 1
ATOM 641 O O . GLY A 1 83 ? -4.783 1.480 3.060 1.00 98.31 83 GLY A O 1
ATOM 642 N N . VAL A 1 84 ? -3.238 -0.131 2.818 1.00 98.31 84 VAL A N 1
ATOM 643 C CA . VAL A 1 84 ? -2.050 0.724 2.833 1.00 98.31 84 VAL A CA 1
ATOM 644 C C . VAL A 1 84 ? -1.140 0.300 1.680 1.00 98.31 84 VAL A C 1
ATOM 646 O O . VAL A 1 84 ? -0.959 -0.893 1.444 1.00 98.31 84 VAL A O 1
ATOM 649 N N . SER A 1 85 ? -0.534 1.249 0.976 1.00 97.38 85 SER A N 1
ATOM 650 C CA . SER A 1 85 ? 0.539 0.954 0.024 1.00 97.38 85 SER A CA 1
ATOM 651 C C . SER A 1 85 ? 1.711 1.906 0.183 1.00 97.38 85 SER A C 1
ATOM 653 O O . SER A 1 85 ? 1.565 3.017 0.693 1.00 97.38 85 SER A O 1
ATOM 655 N N . LEU A 1 86 ? 2.896 1.474 -0.244 1.00 96.06 86 LEU A N 1
ATOM 656 C CA . LEU A 1 86 ? 4.075 2.337 -0.244 1.00 96.06 86 LEU A CA 1
ATOM 657 C C . LEU A 1 86 ? 3.970 3.369 -1.370 1.00 96.06 86 LEU A C 1
ATOM 659 O O . LEU A 1 86 ? 3.839 2.997 -2.536 1.00 96.06 86 LEU A O 1
ATOM 663 N N . LYS A 1 87 ? 4.108 4.651 -1.031 1.00 95.81 87 LYS A N 1
ATOM 664 C CA . LYS A 1 87 ? 4.308 5.711 -2.019 1.00 95.81 87 LYS A CA 1
ATOM 665 C C . LYS A 1 87 ? 5.792 5.783 -2.364 1.00 95.81 87 LYS A C 1
ATOM 667 O O . LYS A 1 87 ? 6.628 5.870 -1.460 1.00 95.81 87 LYS A O 1
ATOM 672 N N . ASN A 1 88 ? 6.141 5.751 -3.646 1.00 94.62 88 ASN A N 1
ATOM 673 C CA . ASN A 1 88 ? 7.529 5.789 -4.110 1.00 94.62 88 ASN A CA 1
ATOM 674 C C . ASN A 1 88 ? 7.697 6.655 -5.372 1.00 94.62 88 ASN A C 1
ATOM 676 O O . ASN A 1 88 ? 6.726 7.022 -6.028 1.00 94.62 88 ASN A O 1
ATOM 680 N N . ASN A 1 89 ? 8.944 7.004 -5.697 1.00 93.81 89 ASN A N 1
ATOM 681 C CA . ASN A 1 89 ? 9.283 7.763 -6.906 1.00 93.81 89 ASN A CA 1
ATOM 682 C C . ASN A 1 89 ? 9.408 6.828 -8.117 1.00 93.81 89 ASN A C 1
ATOM 684 O O . ASN A 1 89 ? 10.513 6.467 -8.520 1.00 93.81 89 ASN A O 1
ATOM 688 N N . ASN A 1 90 ? 8.277 6.413 -8.678 1.00 92.06 90 ASN A N 1
ATOM 689 C CA . ASN A 1 90 ? 8.194 5.386 -9.718 1.00 92.06 90 ASN A CA 1
ATOM 690 C C . ASN A 1 90 ? 8.065 5.929 -11.156 1.00 92.06 90 ASN A C 1
ATOM 692 O O . ASN A 1 90 ? 7.607 5.202 -12.037 1.00 92.06 90 ASN A O 1
ATOM 696 N N . ASP A 1 91 ? 8.527 7.154 -11.432 1.00 93.69 91 ASP A N 1
ATOM 697 C CA . ASP A 1 91 ? 8.441 7.802 -12.759 1.00 93.69 91 ASP A CA 1
ATOM 698 C C . ASP A 1 91 ? 9.034 6.958 -13.910 1.00 93.69 91 ASP A C 1
ATOM 700 O O . ASP A 1 91 ? 8.642 7.100 -15.071 1.00 93.69 91 ASP A O 1
ATOM 704 N N . HIS A 1 92 ? 9.974 6.061 -13.593 1.00 92.31 92 HIS A N 1
ATOM 705 C CA . HIS A 1 92 ? 10.628 5.157 -14.545 1.00 92.31 92 HIS A CA 1
ATOM 706 C C . HIS A 1 92 ? 10.181 3.694 -14.434 1.00 92.31 92 HIS A C 1
ATOM 708 O O . HIS A 1 92 ? 10.684 2.860 -15.181 1.00 92.31 92 HIS A O 1
ATOM 714 N N . TYR A 1 93 ? 9.247 3.350 -13.543 1.00 94.19 93 TYR A N 1
ATOM 715 C CA . TYR A 1 93 ? 8.799 1.962 -13.356 1.00 94.19 93 TYR A CA 1
ATOM 716 C C . TYR A 1 93 ? 8.302 1.348 -14.670 1.00 94.19 93 TYR A C 1
ATOM 718 O O . TYR A 1 93 ? 8.768 0.292 -15.094 1.00 94.19 93 TYR A O 1
ATOM 726 N N . PHE A 1 94 ? 7.456 2.079 -15.399 1.00 95.06 94 PHE A N 1
ATOM 727 C CA . PHE A 1 94 ? 6.899 1.620 -16.675 1.00 95.06 94 PHE A CA 1
ATOM 728 C C . PHE A 1 94 ? 7.871 1.663 -17.860 1.00 95.06 94 PHE A C 1
ATOM 730 O O . PHE A 1 94 ? 7.485 1.304 -18.969 1.00 95.06 94 PHE A O 1
ATOM 737 N N . TRP A 1 95 ? 9.122 2.088 -17.666 1.00 94.94 95 TRP A N 1
ATOM 738 C CA . TRP A 1 95 ? 10.144 1.948 -18.708 1.00 94.94 95 TRP A CA 1
ATOM 739 C C . TRP A 1 95 ? 10.604 0.497 -18.846 1.00 94.94 95 TRP A C 1
ATOM 741 O O . TRP A 1 95 ? 11.027 0.097 -19.929 1.00 94.94 95 TRP A O 1
ATOM 751 N N . TYR A 1 96 ? 10.499 -0.273 -17.760 1.00 93.38 96 TYR A N 1
ATOM 752 C CA . TYR A 1 96 ? 11.012 -1.637 -17.673 1.00 93.38 96 TYR A CA 1
ATOM 753 C C . TYR A 1 96 ? 9.929 -2.660 -17.344 1.00 93.38 96 TYR A C 1
ATOM 755 O O . TYR A 1 96 ? 10.046 -3.789 -17.804 1.00 93.38 96 TYR A O 1
ATOM 763 N N . HIS A 1 97 ? 8.881 -2.272 -16.611 1.00 95.31 97 HIS A N 1
ATOM 764 C CA . HIS A 1 97 ? 7.818 -3.163 -16.149 1.00 95.31 97 HIS A CA 1
ATOM 765 C C . HIS A 1 97 ? 7.314 -4.122 -17.240 1.00 95.31 97 HIS A C 1
ATOM 767 O O . HIS A 1 97 ? 6.864 -3.685 -18.303 1.00 95.31 97 HIS A O 1
ATOM 773 N N . HIS A 1 98 ? 7.376 -5.427 -16.959 1.00 95.19 98 HIS A N 1
ATOM 774 C CA . HIS A 1 98 ? 6.994 -6.505 -17.882 1.00 95.19 98 HIS A CA 1
ATOM 775 C C . HIS A 1 98 ? 7.787 -6.553 -19.205 1.00 95.19 98 HIS A C 1
ATOM 777 O O . HIS A 1 98 ? 7.305 -7.089 -20.207 1.00 95.19 98 HIS A O 1
ATOM 783 N N . SER A 1 99 ? 9.006 -6.017 -19.223 1.00 96.00 99 SER A N 1
ATOM 784 C CA . SER A 1 99 ? 9.976 -6.215 -20.302 1.00 96.00 99 SER A CA 1
ATOM 785 C C . SER A 1 99 ? 11.103 -7.153 -19.862 1.00 96.00 99 SER A C 1
ATOM 787 O O . SER A 1 99 ? 11.292 -7.408 -18.679 1.00 96.00 99 SER A O 1
ATOM 789 N N . GLU A 1 100 ? 11.924 -7.607 -20.809 1.00 96.88 100 GLU A N 1
ATOM 790 C CA . GLU A 1 100 ? 13.159 -8.356 -20.511 1.00 96.88 100 GLU A CA 1
ATOM 791 C C . GLU A 1 100 ? 14.189 -7.540 -19.699 1.00 96.88 100 GLU A C 1
ATOM 793 O O . GLU A 1 100 ? 15.165 -8.092 -19.200 1.00 96.88 100 GLU A O 1
ATOM 798 N N . ALA A 1 101 ? 14.002 -6.219 -19.593 1.00 94.19 101 ALA A N 1
ATOM 799 C CA . ALA A 1 101 ? 14.842 -5.322 -18.804 1.00 94.19 101 ALA A CA 1
ATOM 800 C C . ALA A 1 101 ? 14.311 -5.085 -17.372 1.00 94.19 101 ALA A C 1
ATOM 802 O O . ALA A 1 101 ? 14.876 -4.261 -16.656 1.00 94.19 101 ALA A O 1
ATOM 803 N N . ASP A 1 102 ? 13.245 -5.783 -16.962 1.00 90.56 102 ASP A N 1
ATOM 804 C CA . ASP A 1 102 ? 12.691 -5.788 -15.597 1.00 90.56 102 ASP A CA 1
ATOM 805 C C . ASP A 1 102 ? 13.520 -6.715 -14.681 1.00 90.56 102 ASP A C 1
ATOM 807 O O . ASP A 1 102 ? 13.129 -7.850 -14.396 1.00 90.56 102 ASP A O 1
ATOM 811 N N . VAL A 1 103 ? 14.728 -6.262 -14.313 1.00 80.25 103 VAL A N 1
ATOM 812 C CA . VAL A 1 103 ? 15.724 -7.004 -13.505 1.00 80.25 103 VAL A CA 1
ATOM 813 C C . VAL A 1 103 ? 15.981 -6.392 -12.135 1.00 80.25 103 VAL A C 1
ATOM 815 O O . VAL A 1 103 ? 15.857 -5.155 -11.990 1.00 80.25 103 VAL A O 1
#

Nearest PDB structures (foldseek):
  3iib-assembly1_A-2  TM=8.804E-01  e=5.455E-06  Shewanella amazonensis SB2B
  4op4-assembly2_B  TM=6.502E-01  e=3.979E-01  Vibrio cholerae O1 biovar El Tor str. N16961
  4h2k-assembly1_A  TM=6.153E-01  e=4.159E+00  Haemophilus influenzae Rd KW20
  7b5v-assembly1_A  TM=3.045E-01  e=1.422E+00  Dysgonomonas mossii DSM 22836

Secondary structure (DSSP, 8-state):
---HHHHHHHHHHTTTGGG-S-EEE--S-SPPEEEEEEES-HHHHHHHHHHHHTTGGGT--EEEE-S--SSTTHHHHTTT--EEEEEE--TTHHHHTTSTT--

InterPro domains:
  IPR007484 Peptidase M28 [PF04389] (5-100)
  IPR039866 Carboxypeptidase Q [PTHR12053] (3-102)

Solvent-accessible surface area (backbone atoms only — not comparable to full-atom values): 6136 Å² total; per-residue (Å²): 133,82,54,68,65,41,56,52,47,49,69,75,40,57,87,54,49,82,74,44,84,58,47,77,50,80,91,69,84,84,48,61,66,34,28,42,34,33,15,66,57,70,71,59,48,54,54,53,51,60,57,39,59,76,37,40,93,75,61,19,72,47,74,49,80,43,91,67,38,63,76,71,48,39,72,48,38,76,73,69,28,26,28,35,21,69,32,54,65,47,92,61,45,80,79,25,63,93,44,99,71,60,121